Protein AF-A0A2E8Y519-F1 (afdb_monomer_lite)

Sequence (81 aa):
GIGVLCPPSNFRFPQPMRIHPTEPFFNFAPSQAGDWEIKPGEEYVSRYRFVVTDGKPDAELLERLWRDYAHPPRVEVHAAK

Foldseek 3Di:
DKDKAFAPPADPPVFDWDDDPPDRDIDGDNCVVDDDDDDVPDDHDGDIDMDDDPDDDDPVVNVVVNCCVRPPDDDDDDDDD

Structure (mmCIF, N/CA/C/O backbone):
data_AF-A0A2E8Y519-F1
#
_entry.id   AF-A0A2E8Y519-F1
#
loop_
_atom_site.group_PDB
_atom_site.id
_atom_site.type_symbol
_atom_site.label_atom_id
_atom_site.label_alt_id
_atom_site.label_comp_id
_atom_site.label_asym_id
_atom_site.label_entity_id
_atom_site.label_seq_id
_atom_site.pdbx_PDB_ins_code
_atom_site.Cartn_x
_atom_site.Cartn_y
_atom_site.Cartn_z
_atom_site.occupancy
_atom_site.B_iso_or_equiv
_atom_site.auth_seq_id
_atom_site.auth_comp_id
_atom_site.auth_asym_id
_atom_site.auth_atom_id
_atom_site.pdbx_PDB_model_num
ATOM 1 N N . GLY A 1 1 ? 9.124 -11.996 -6.401 1.00 92.69 1 GLY A N 1
ATOM 2 C CA . GLY A 1 1 ? 9.006 -10.541 -6.578 1.00 92.69 1 GLY A CA 1
ATOM 3 C C . GLY A 1 1 ? 8.347 -9.950 -5.353 1.00 92.69 1 GLY A C 1
ATOM 4 O O . GLY A 1 1 ? 8.072 -10.688 -4.413 1.00 92.69 1 GLY A O 1
ATOM 5 N N . ILE A 1 2 ? 8.092 -8.642 -5.349 1.00 94.00 2 ILE A N 1
ATOM 6 C CA . ILE A 1 2 ? 7.394 -7.960 -4.253 1.00 94.00 2 ILE A CA 1
ATOM 7 C C . ILE A 1 2 ? 6.175 -7.201 -4.780 1.00 94.00 2 ILE A C 1
ATOM 9 O O . ILE A 1 2 ? 6.270 -6.483 -5.773 1.00 94.00 2 ILE A O 1
ATOM 13 N N . GLY A 1 3 ? 5.036 -7.372 -4.113 1.00 95.19 3 GLY A N 1
ATOM 14 C CA . GLY A 1 3 ? 3.862 -6.513 -4.234 1.00 95.19 3 GLY A CA 1
ATOM 15 C C . GLY A 1 3 ? 3.574 -5.842 -2.894 1.00 95.19 3 GLY A C 1
ATOM 16 O O . GLY A 1 3 ? 3.670 -6.485 -1.847 1.00 95.19 3 GLY A O 1
ATOM 17 N N . VAL A 1 4 ? 3.232 -4.553 -2.921 1.00 95.94 4 VAL A N 1
ATOM 18 C CA . VAL A 1 4 ? 2.858 -3.786 -1.725 1.00 95.94 4 VAL A CA 1
ATOM 19 C C . VAL A 1 4 ? 1.432 -3.285 -1.906 1.00 95.94 4 VAL A C 1
ATOM 21 O O . VAL A 1 4 ? 1.157 -2.474 -2.785 1.00 95.94 4 VAL A O 1
ATOM 24 N N . LEU A 1 5 ? 0.512 -3.813 -1.105 1.00 96.75 5 LEU A N 1
ATOM 25 C CA . LEU A 1 5 ? -0.926 -3.646 -1.293 1.00 96.75 5 LEU A CA 1
ATOM 26 C C . LEU A 1 5 ? -1.487 -2.637 -0.282 1.00 96.75 5 LEU A C 1
ATOM 28 O O . LEU A 1 5 ? -1.324 -2.829 0.926 1.00 96.75 5 LEU A O 1
ATOM 32 N N . CYS A 1 6 ? -2.167 -1.593 -0.767 1.00 96.81 6 CYS A N 1
ATOM 33 C CA . CYS A 1 6 ? -2.847 -0.583 0.057 1.00 96.81 6 CYS A CA 1
ATOM 34 C C . CYS A 1 6 ? -4.364 -0.839 0.077 1.00 96.81 6 CYS A C 1
ATOM 36 O O . CYS A 1 6 ? -4.963 -0.898 -0.999 1.00 96.81 6 CYS A O 1
ATOM 38 N N . PRO A 1 7 ? -5.002 -1.010 1.249 1.00 96.25 7 PRO A N 1
ATOM 39 C CA . PRO A 1 7 ? -6.436 -1.260 1.338 1.00 96.25 7 PRO A CA 1
ATOM 40 C C . PRO A 1 7 ? -7.265 0.041 1.299 1.00 96.25 7 PRO A C 1
ATOM 42 O O . PRO A 1 7 ? -6.795 1.085 1.763 1.00 96.25 7 PRO A O 1
ATOM 45 N N . PRO A 1 8 ? -8.540 -0.022 0.868 1.00 96.62 8 PRO A N 1
ATOM 46 C CA . PRO A 1 8 ? -9.463 1.117 0.860 1.00 96.62 8 PRO A CA 1
ATOM 47 C C . PRO A 1 8 ? -9.781 1.694 2.243 1.00 96.62 8 PRO A C 1
ATOM 49 O O . PRO A 1 8 ? -10.254 2.819 2.342 1.00 96.62 8 PRO A O 1
ATOM 52 N N . SER A 1 9 ? -9.486 0.961 3.320 1.00 95.44 9 SER A N 1
ATOM 53 C CA . SER A 1 9 ? -9.627 1.448 4.695 1.00 95.44 9 SER A CA 1
ATOM 54 C C . SER A 1 9 ? -8.595 2.510 5.096 1.00 95.44 9 SER A C 1
ATOM 56 O O . SER A 1 9 ? -8.689 3.056 6.193 1.00 95.44 9 SER A O 1
ATOM 58 N N . ASN A 1 10 ? -7.557 2.748 4.287 1.00 96.19 10 ASN A N 1
ATOM 59 C CA . ASN A 1 10 ? -6.556 3.765 4.594 1.00 96.19 10 ASN A CA 1
ATOM 60 C C . ASN A 1 10 ? -7.084 5.176 4.319 1.00 96.19 10 ASN A C 1
ATOM 62 O O . ASN A 1 10 ? -7.813 5.424 3.360 1.00 96.19 10 ASN A O 1
ATOM 66 N N . PHE A 1 11 ? -6.628 6.127 5.133 1.00 96.06 11 PHE A N 1
ATOM 67 C CA . PHE A 1 11 ? -6.870 7.549 4.916 1.00 96.06 11 PHE A CA 1
ATOM 68 C C . PHE A 1 11 ? -6.450 7.977 3.499 1.00 96.06 11 PHE A C 1
ATOM 70 O O . PHE A 1 11 ? -5.320 7.715 3.086 1.00 96.06 11 PHE A O 1
ATOM 77 N N . ARG A 1 12 ? -7.347 8.657 2.771 1.00 95.06 12 ARG A N 1
ATOM 78 C CA . ARG A 1 12 ? -7.132 9.117 1.384 1.00 95.06 12 ARG A CA 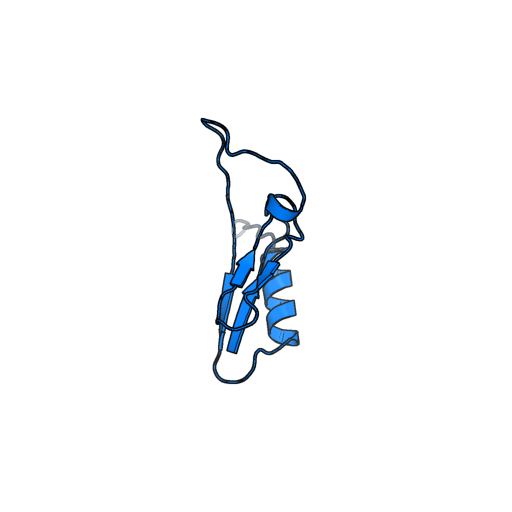1
ATOM 79 C C . ARG A 1 12 ? -6.763 7.998 0.406 1.00 95.06 12 ARG A C 1
ATOM 81 O O . ARG A 1 12 ? -5.904 8.182 -0.450 1.00 95.06 12 ARG A O 1
ATOM 88 N N . PHE A 1 13 ? -7.391 6.834 0.530 1.00 95.56 13 PHE A N 1
ATOM 89 C CA . PHE A 1 13 ? -7.319 5.833 -0.527 1.00 95.56 13 P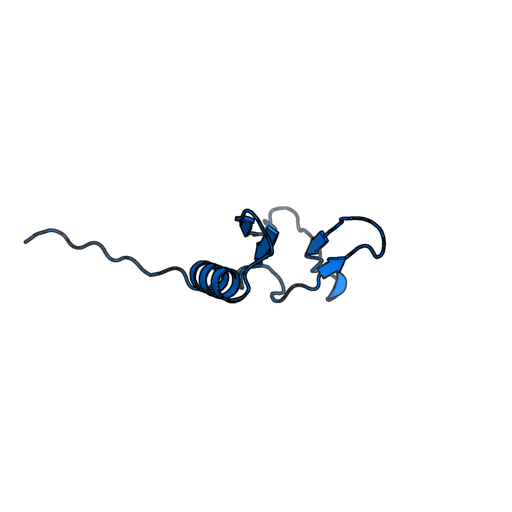HE A CA 1
ATOM 90 C C . PHE A 1 13 ? -8.022 6.327 -1.818 1.00 95.56 13 PHE A C 1
ATOM 92 O O . PHE A 1 13 ? -9.103 6.909 -1.713 1.00 95.56 13 PHE A O 1
ATOM 99 N N . PRO A 1 14 ? -7.474 6.057 -3.024 1.00 94.50 14 PRO A N 1
ATOM 100 C CA . PRO A 1 14 ? -6.141 5.508 -3.281 1.00 94.50 14 PRO A CA 1
ATOM 101 C C . PRO A 1 14 ? -5.044 6.525 -2.946 1.00 94.50 14 PRO A C 1
ATOM 103 O O . PRO A 1 14 ? -5.118 7.691 -3.328 1.00 94.50 14 PRO A O 1
ATOM 106 N N . GLN A 1 15 ? -4.009 6.071 -2.238 1.00 96.25 15 GLN A N 1
ATOM 107 C CA . GLN A 1 15 ? -2.921 6.949 -1.814 1.00 96.25 15 GLN A CA 1
ATOM 108 C C . GLN A 1 15 ? -1.886 7.090 -2.937 1.00 96.25 15 GLN A C 1
ATOM 110 O O . GLN A 1 15 ? -1.480 6.073 -3.509 1.00 96.25 15 GLN A O 1
ATOM 115 N N . PRO A 1 16 ? -1.399 8.308 -3.234 1.00 95.69 16 PRO A N 1
ATOM 116 C CA . PRO A 1 16 ? -0.289 8.478 -4.160 1.00 95.69 16 PRO A CA 1
ATOM 117 C C . PRO A 1 16 ? 0.970 7.810 -3.597 1.00 95.69 16 PRO A C 1
ATOM 119 O O . PRO A 1 16 ? 1.117 7.629 -2.386 1.00 95.69 16 PRO A O 1
ATOM 122 N N . MET A 1 17 ? 1.881 7.423 -4.483 1.00 95.06 17 MET A N 1
ATOM 123 C CA . MET A 1 17 ? 3.127 6.751 -4.122 1.00 95.06 17 MET A CA 1
ATOM 124 C C . MET A 1 17 ? 4.293 7.697 -4.369 1.00 95.06 17 MET A C 1
ATOM 126 O O . MET A 1 17 ? 4.340 8.381 -5.391 1.00 95.06 17 MET A O 1
ATOM 130 N N . ARG A 1 18 ? 5.277 7.686 -3.474 1.00 94.44 18 ARG A N 1
ATOM 131 C CA . ARG A 1 18 ? 6.578 8.301 -3.724 1.00 94.44 18 ARG A CA 1
ATOM 132 C C . ARG A 1 18 ? 7.568 7.189 -4.053 1.00 94.44 18 ARG A C 1
ATOM 134 O O . ARG A 1 18 ? 7.829 6.306 -3.239 1.00 94.44 18 ARG A O 1
ATOM 141 N N . ILE A 1 19 ? 8.085 7.251 -5.273 1.00 92.62 19 ILE A N 1
ATOM 142 C CA . ILE A 1 19 ? 9.085 6.334 -5.815 1.00 92.62 19 ILE A CA 1
ATOM 143 C C . ILE A 1 19 ? 10.355 7.144 -6.056 1.00 92.62 19 ILE A C 1
ATOM 145 O O . ILE A 1 19 ? 10.287 8.253 -6.591 1.00 92.62 19 ILE A O 1
ATOM 149 N N . HIS A 1 20 ? 11.502 6.614 -5.638 1.00 91.06 20 HIS A N 1
ATOM 150 C CA . HIS A 1 20 ? 12.785 7.241 -5.942 1.00 91.06 20 HIS A CA 1
ATOM 151 C C . HIS A 1 20 ? 13.256 6.829 -7.347 1.00 91.06 20 HIS A C 1
ATOM 153 O O . HIS A 1 20 ? 13.152 5.652 -7.689 1.00 91.06 20 HIS A O 1
ATOM 159 N N . PRO A 1 21 ? 13.781 7.752 -8.176 1.00 90.06 21 PRO A N 1
ATOM 160 C CA . PRO A 1 21 ? 14.156 7.436 -9.556 1.00 90.06 21 PRO A CA 1
ATOM 161 C C . PRO A 1 21 ? 15.338 6.463 -9.672 1.00 90.06 21 PRO A C 1
ATOM 163 O O . PRO A 1 21 ? 15.450 5.765 -10.675 1.00 90.06 21 PRO A O 1
ATOM 166 N N . THR A 1 22 ? 16.228 6.424 -8.676 1.00 92.69 22 THR A N 1
ATOM 167 C CA . THR A 1 22 ? 17.502 5.681 -8.753 1.00 92.69 22 THR A CA 1
ATOM 168 C C . THR A 1 22 ? 17.758 4.733 -7.584 1.00 92.69 22 THR A C 1
ATOM 170 O O . THR A 1 22 ? 18.735 3.993 -7.615 1.00 92.69 22 THR A O 1
ATOM 173 N N . GLU A 1 23 ? 16.911 4.739 -6.554 1.00 91.88 23 GLU A N 1
ATOM 174 C CA . GLU A 1 23 ? 17.096 3.913 -5.354 1.00 91.88 23 GLU A CA 1
ATOM 175 C C . GLU A 1 23 ? 15.872 3.019 -5.155 1.00 91.88 23 GLU A C 1
ATOM 177 O O . GLU A 1 23 ? 14.764 3.425 -5.520 1.00 91.88 23 GLU A O 1
ATOM 182 N N . PRO A 1 24 ? 16.031 1.818 -4.570 1.00 85.75 24 PRO A N 1
ATOM 183 C CA . PRO A 1 24 ? 14.926 0.902 -4.308 1.00 85.75 24 PRO A CA 1
ATOM 184 C C . PRO A 1 24 ? 14.097 1.388 -3.108 1.00 85.75 24 PRO A C 1
ATOM 186 O O . PRO A 1 24 ? 14.096 0.787 -2.036 1.00 85.75 24 PRO A O 1
ATOM 189 N N . PHE A 1 25 ? 13.400 2.505 -3.294 1.00 89.31 25 PHE A N 1
ATOM 190 C CA . PHE A 1 25 ? 12.596 3.172 -2.282 1.00 89.31 25 PHE A CA 1
ATOM 191 C C . PHE A 1 25 ? 11.151 3.314 -2.759 1.00 89.31 25 PHE A C 1
ATOM 193 O O . PHE A 1 25 ? 10.873 3.810 -3.854 1.00 89.31 25 PHE A O 1
ATOM 200 N N . PHE A 1 26 ? 10.232 2.900 -1.892 1.00 91.38 26 PHE A N 1
ATOM 201 C CA . PHE A 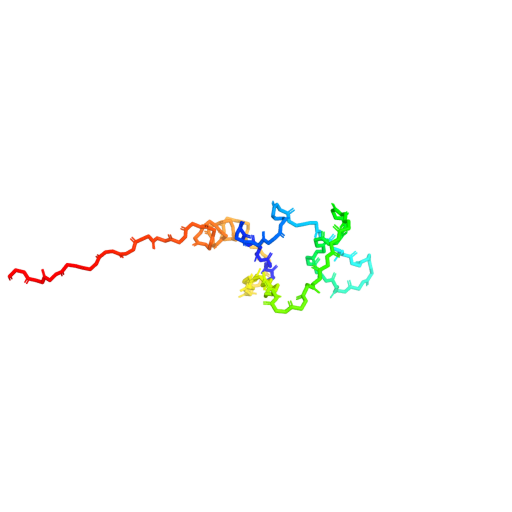1 26 ? 8.796 2.944 -2.114 1.00 91.38 26 PHE A CA 1
ATOM 202 C C . PHE A 1 26 ? 8.091 3.352 -0.822 1.00 91.38 26 PHE A C 1
ATOM 204 O O . PHE A 1 26 ? 8.317 2.744 0.225 1.00 91.38 26 PHE A O 1
ATOM 211 N N . ASN A 1 27 ? 7.181 4.324 -0.899 1.00 93.19 27 ASN A N 1
ATOM 212 C CA . ASN A 1 27 ? 6.228 4.589 0.174 1.00 93.19 27 ASN A CA 1
ATOM 213 C C . ASN A 1 27 ? 4.876 5.075 -0.364 1.00 93.19 27 ASN A C 1
ATOM 215 O O . ASN A 1 27 ? 4.812 5.791 -1.365 1.00 93.19 27 ASN A O 1
ATOM 219 N N . PHE A 1 28 ? 3.797 4.770 0.360 1.00 95.75 28 PHE A N 1
ATOM 220 C CA . PHE A 1 28 ? 2.529 5.490 0.211 1.00 95.75 28 PHE A CA 1
ATOM 221 C C . PHE A 1 28 ? 2.656 6.882 0.842 1.00 95.75 28 PHE A C 1
ATOM 223 O O . PHE A 1 28 ? 3.233 7.030 1.921 1.00 95.75 28 PHE A O 1
ATOM 230 N N . ALA A 1 29 ? 2.168 7.910 0.154 1.00 95.44 29 ALA A N 1
ATOM 231 C CA . ALA A 1 29 ? 2.450 9.315 0.437 1.00 95.44 29 ALA A CA 1
ATOM 232 C C . ALA A 1 29 ? 1.169 10.177 0.492 1.00 95.44 29 ALA A C 1
ATOM 234 O O . ALA A 1 29 ? 1.067 11.149 -0.254 1.00 95.44 29 ALA A O 1
ATOM 235 N N . PRO A 1 30 ? 0.194 9.892 1.380 1.00 95.62 30 PRO A N 1
ATOM 236 C CA . PRO A 1 30 ? -1.096 10.602 1.422 1.00 95.62 30 PRO A CA 1
ATOM 237 C C . PRO A 1 30 ? -0.985 12.127 1.601 1.00 95.62 30 PRO A C 1
ATOM 239 O O . PRO A 1 30 ? -1.918 12.853 1.252 1.00 95.62 30 PRO A O 1
ATOM 242 N N . SER A 1 31 ? 0.157 12.625 2.087 1.00 95.25 31 SER A N 1
ATOM 243 C CA . SE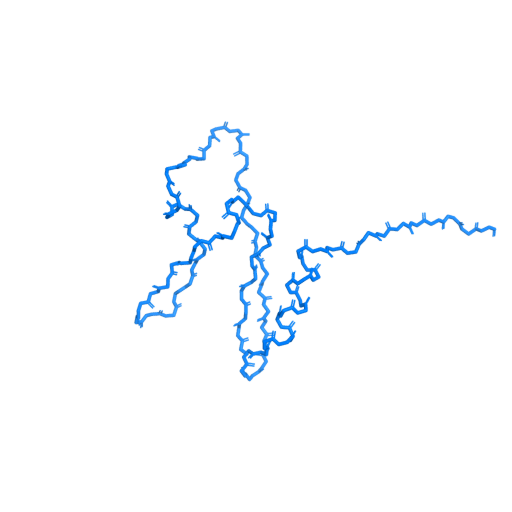R A 1 31 ? 0.481 14.056 2.168 1.00 95.25 31 SER A CA 1
ATOM 244 C C . SER A 1 31 ? 0.541 14.759 0.813 1.00 95.25 31 SER A C 1
ATOM 246 O O . SER A 1 31 ? 0.304 15.956 0.743 1.00 95.25 31 SER A O 1
ATOM 248 N N . GLN A 1 32 ? 0.837 14.044 -0.275 1.00 95.75 32 GLN A N 1
ATOM 249 C CA . GLN A 1 32 ? 0.865 14.642 -1.616 1.00 95.75 32 GLN A CA 1
ATOM 250 C C . GLN A 1 32 ? -0.533 15.033 -2.115 1.00 95.75 32 GLN A C 1
ATOM 252 O O . GLN A 1 32 ? -0.648 15.840 -3.029 1.00 95.75 32 GLN A O 1
ATOM 257 N N . ALA A 1 33 ? -1.591 14.491 -1.505 1.00 95.12 33 ALA A N 1
ATOM 258 C CA . ALA A 1 33 ? -2.975 14.840 -1.816 1.00 95.12 33 ALA A CA 1
ATOM 259 C C . ALA A 1 33 ? -3.470 16.102 -1.075 1.00 95.12 33 ALA A C 1
ATOM 261 O O . ALA A 1 33 ? -4.659 16.409 -1.124 1.00 95.12 33 ALA A O 1
ATOM 262 N N . GLY A 1 34 ? -2.581 16.821 -0.380 1.00 96.19 34 GLY A N 1
ATOM 263 C CA . GLY A 1 34 ? -2.864 18.099 0.276 1.00 96.19 34 GLY A CA 1
ATOM 264 C C . GLY A 1 34 ? -2.583 18.089 1.774 1.00 96.19 34 GLY A C 1
ATOM 265 O O . GLY A 1 34 ? -2.200 17.066 2.350 1.00 96.19 34 GLY A O 1
ATOM 266 N N . ASP A 1 35 ? -2.825 19.227 2.412 1.00 96.88 35 ASP A N 1
ATOM 267 C CA . ASP A 1 35 ? -2.540 19.427 3.831 1.00 96.88 35 ASP A CA 1
ATOM 268 C C . ASP A 1 35 ? -3.329 18.453 4.711 1.00 96.88 35 ASP A C 1
ATOM 270 O O . ASP A 1 35 ? -4.482 18.110 4.432 1.00 96.88 35 ASP A O 1
ATOM 274 N N . TRP A 1 36 ? -2.676 17.961 5.757 1.00 95.94 36 TRP A N 1
ATOM 275 C CA . TRP A 1 36 ? -3.267 17.145 6.812 1.00 95.94 36 TRP A CA 1
ATOM 276 C C . TRP A 1 36 ? -2.347 17.176 8.035 1.00 95.94 36 TRP A C 1
ATOM 278 O O . TRP A 1 36 ? -1.190 17.588 7.947 1.00 95.94 36 TRP A O 1
ATOM 288 N N . GLU A 1 37 ? -2.860 16.721 9.169 1.00 96.06 37 GLU A N 1
ATOM 289 C CA . GLU A 1 37 ? -2.142 16.694 10.439 1.00 96.06 37 GLU A CA 1
ATOM 290 C C . GLU A 1 37 ? -2.415 15.387 11.190 1.00 96.06 37 GLU A C 1
ATOM 292 O O . GLU A 1 37 ? -3.425 14.718 10.959 1.00 96.06 37 GLU A O 1
ATOM 297 N N . ILE A 1 38 ? -1.514 15.041 12.109 1.00 95.88 38 ILE A N 1
ATOM 298 C CA . ILE A 1 38 ? -1.743 14.017 13.130 1.00 95.88 38 ILE A CA 1
ATOM 299 C C . ILE A 1 38 ? -2.097 14.766 14.410 1.00 95.88 38 ILE A C 1
ATOM 301 O O . ILE A 1 38 ? -1.247 15.445 14.988 1.00 95.88 38 ILE A O 1
ATOM 305 N N . LYS A 1 39 ? -3.357 14.674 14.833 1.00 96.44 39 LYS A N 1
ATOM 306 C CA . LYS A 1 39 ? -3.860 15.416 15.991 1.00 96.44 39 LYS A CA 1
ATOM 307 C C . LYS A 1 39 ? -3.543 14.696 17.303 1.00 96.44 39 LYS A C 1
ATOM 309 O O . LYS A 1 39 ? -3.561 13.464 17.342 1.00 96.44 39 LYS A O 1
ATOM 314 N N . PRO A 1 40 ? -3.315 15.431 18.407 1.00 97.69 40 PRO A N 1
ATOM 315 C CA . PRO A 1 40 ? -3.207 14.823 19.728 1.00 97.69 40 PRO A CA 1
ATOM 316 C C . PRO A 1 40 ? -4.449 13.984 20.060 1.00 97.69 40 PRO A C 1
ATOM 318 O O . PRO A 1 40 ? -5.569 14.483 20.011 1.00 97.69 40 PRO A O 1
ATOM 321 N N . GLY A 1 41 ? -4.246 12.713 20.410 1.00 97.25 41 GLY A N 1
ATOM 322 C CA . GLY A 1 41 ? -5.326 11.792 20.783 1.00 97.25 41 GLY A CA 1
ATOM 323 C C . GLY A 1 41 ? -6.069 11.131 19.616 1.00 97.25 41 GLY A C 1
ATOM 324 O O . GLY A 1 41 ? -6.895 10.260 19.873 1.00 97.25 41 GLY A O 1
ATOM 325 N N . GLU A 1 42 ? -5.770 11.479 18.360 1.00 96.81 42 GLU A N 1
ATOM 326 C CA . GLU A 1 42 ? -6.324 10.795 17.186 1.00 96.81 42 GLU A CA 1
ATOM 327 C C . GLU A 1 42 ? -5.303 9.814 16.592 1.00 96.81 42 GLU A C 1
ATOM 329 O O . GLU A 1 42 ? -4.160 10.170 16.297 1.00 96.81 42 GLU A O 1
ATOM 334 N N . GLU A 1 43 ? -5.715 8.562 16.389 1.00 96.31 43 GLU A N 1
ATOM 335 C CA . GLU A 1 43 ? -4.860 7.549 15.773 1.00 96.31 43 GLU A CA 1
ATOM 336 C C . GLU A 1 43 ? -4.826 7.701 14.250 1.00 96.31 43 GLU A C 1
ATOM 338 O O . GLU A 1 43 ? -5.834 7.553 13.556 1.00 96.31 43 GLU A O 1
ATOM 343 N N . TYR A 1 44 ? -3.628 7.899 13.705 1.00 95.00 44 TYR A N 1
ATOM 344 C CA . TYR A 1 44 ? -3.382 7.712 12.282 1.00 95.00 44 TYR A CA 1
ATOM 345 C C . TYR A 1 44 ? -2.936 6.271 12.014 1.00 95.00 44 TYR A C 1
ATOM 347 O O . TYR A 1 44 ? -1.818 5.880 12.353 1.00 95.00 44 TYR A O 1
ATOM 355 N N . VAL A 1 45 ? -3.797 5.478 11.369 1.00 95.75 45 VAL A N 1
ATOM 356 C CA . VAL A 1 45 ? -3.494 4.079 11.035 1.00 95.75 45 VAL A CA 1
ATOM 357 C C . VAL A 1 45 ? -3.210 3.922 9.542 1.00 95.75 45 VAL A C 1
ATOM 359 O O . VAL A 1 45 ? -4.109 4.032 8.708 1.00 95.75 45 VAL A O 1
ATOM 362 N N . SER A 1 46 ? -1.959 3.595 9.216 1.00 94.50 46 SER A N 1
ATOM 363 C CA . SER A 1 46 ? -1.515 3.248 7.862 1.00 94.50 46 SER A CA 1
ATOM 364 C C . SER A 1 46 ? -1.344 1.736 7.737 1.00 94.50 46 SER A C 1
ATOM 366 O O . SER A 1 46 ? -0.515 1.145 8.428 1.00 94.50 46 SER A O 1
ATOM 368 N N . ARG A 1 47 ? -2.136 1.093 6.873 1.00 95.88 47 ARG A N 1
ATOM 369 C CA . ARG A 1 47 ? -2.121 -0.365 6.679 1.00 95.88 47 ARG A CA 1
ATOM 370 C C . ARG A 1 47 ? -1.533 -0.730 5.322 1.00 95.88 47 ARG A C 1
ATOM 372 O O . ARG A 1 47 ? -1.832 -0.084 4.322 1.00 95.88 47 ARG A O 1
ATOM 379 N N . TYR A 1 48 ? -0.732 -1.785 5.273 1.00 94.88 48 TYR A N 1
ATOM 380 C CA . TYR A 1 48 ? -0.174 -2.323 4.035 1.00 94.88 48 TYR A CA 1
ATOM 381 C C . TYR A 1 48 ? 0.040 -3.830 4.166 1.00 94.88 48 TYR A C 1
ATOM 383 O O . TYR A 1 48 ? 0.297 -4.340 5.256 1.00 94.88 48 TYR A O 1
ATOM 391 N N . ARG A 1 49 ? -0.050 -4.548 3.043 1.00 96.19 49 ARG A N 1
ATOM 392 C CA . ARG A 1 49 ? 0.281 -5.975 2.962 1.00 96.19 49 ARG A CA 1
ATOM 393 C C . ARG A 1 49 ? 1.411 -6.181 1.964 1.00 96.19 49 ARG A C 1
ATOM 395 O O . ARG A 1 49 ? 1.275 -5.827 0.796 1.00 96.19 49 ARG A O 1
ATOM 402 N N . PHE A 1 50 ? 2.502 -6.781 2.429 1.00 96.44 50 PHE A N 1
ATOM 403 C CA . PHE A 1 50 ? 3.568 -7.267 1.563 1.00 96.44 50 PHE A CA 1
ATOM 404 C C . PHE A 1 50 ? 3.230 -8.665 1.056 1.00 96.44 50 PHE A C 1
ATOM 406 O O . PHE A 1 50 ? 2.865 -9.545 1.834 1.00 96.44 50 PHE A O 1
ATOM 413 N N . VAL A 1 51 ? 3.381 -8.868 -0.247 1.00 97.31 51 VAL A N 1
ATOM 414 C CA . VAL A 1 51 ? 3.327 -10.180 -0.889 1.00 97.31 51 VAL A CA 1
ATOM 415 C C . VAL A 1 51 ? 4.698 -10.429 -1.496 1.00 97.31 51 VAL 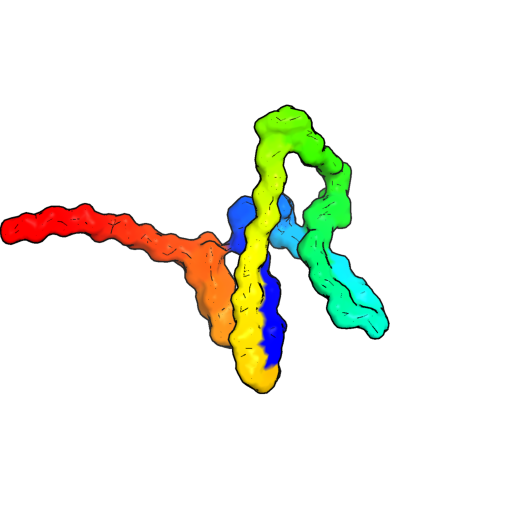A C 1
ATOM 417 O O . VAL A 1 51 ? 5.101 -9.729 -2.425 1.00 97.31 51 VAL A O 1
ATOM 420 N N . VAL A 1 52 ? 5.425 -11.394 -0.936 1.00 96.62 52 VAL A N 1
ATOM 421 C CA . VAL A 1 52 ? 6.785 -11.741 -1.357 1.00 96.62 52 VAL A CA 1
ATOM 422 C C . VAL A 1 52 ? 6.766 -13.147 -1.934 1.00 96.62 52 VAL A C 1
ATOM 424 O O . VAL A 1 52 ? 6.340 -14.092 -1.277 1.00 96.62 52 VAL A O 1
ATOM 427 N N . THR A 1 53 ? 7.212 -13.270 -3.177 1.00 96.06 53 THR A N 1
ATOM 428 C CA . THR A 1 53 ? 7.289 -14.538 -3.911 1.00 96.06 53 THR A CA 1
ATOM 429 C C . THR A 1 53 ? 8.691 -14.739 -4.464 1.00 96.06 53 THR A C 1
ATOM 431 O O . THR A 1 53 ? 9.472 -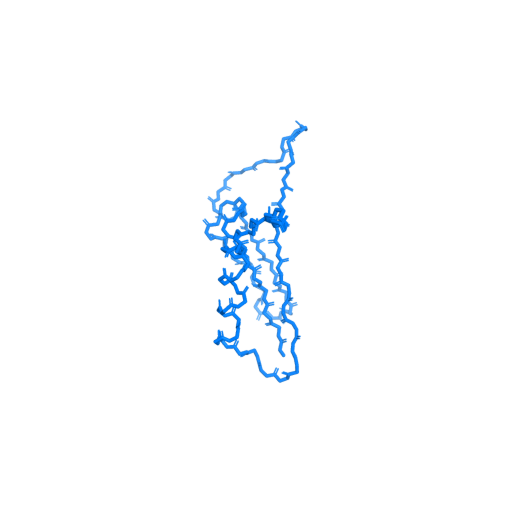13.788 -4.537 1.00 96.06 53 THR A O 1
ATOM 434 N N . ASP A 1 54 ? 9.009 -15.944 -4.922 1.00 96.94 54 ASP A N 1
ATOM 435 C CA . ASP A 1 54 ? 10.121 -16.114 -5.858 1.00 96.94 54 ASP A CA 1
ATOM 436 C C . ASP A 1 54 ? 9.704 -15.636 -7.270 1.00 96.94 54 ASP A C 1
ATOM 438 O O . ASP A 1 54 ? 8.515 -15.588 -7.594 1.00 96.94 54 ASP A O 1
ATOM 442 N N . GLY A 1 55 ? 10.654 -15.210 -8.103 1.00 94.69 55 GLY A N 1
ATOM 443 C CA . GLY A 1 55 ? 10.404 -14.791 -9.490 1.00 94.69 55 GLY A CA 1
ATOM 444 C C . GLY A 1 55 ? 9.824 -13.377 -9.672 1.00 94.69 55 GLY A C 1
ATOM 445 O O . GLY A 1 55 ? 10.020 -12.482 -8.849 1.00 94.69 55 GLY A O 1
ATOM 446 N N . LYS A 1 56 ? 9.135 -13.122 -10.791 1.00 95.94 56 LYS A N 1
ATOM 447 C CA . LYS A 1 56 ? 8.497 -11.817 -11.063 1.00 95.94 56 LYS A CA 1
ATOM 448 C C . LYS A 1 56 ? 7.177 -11.683 -10.282 1.00 95.94 56 LYS A C 1
ATOM 450 O O . LYS A 1 56 ? 6.541 -12.700 -10.022 1.00 95.94 56 LYS A O 1
ATOM 455 N N . PRO A 1 57 ? 6.756 -10.465 -9.886 1.00 95.06 57 PRO A N 1
ATOM 456 C CA . PRO A 1 57 ? 5.411 -10.256 -9.352 1.00 95.06 57 PRO A CA 1
ATOM 457 C C . PRO A 1 57 ? 4.342 -10.716 -10.354 1.00 95.06 57 PRO A C 1
ATOM 459 O O . PRO A 1 57 ? 4.416 -10.371 -11.533 1.00 95.06 57 PRO A O 1
ATOM 462 N N . ASP A 1 58 ? 3.367 -11.485 -9.876 1.00 97.06 58 ASP A N 1
ATOM 463 C CA . ASP A 1 58 ? 2.237 -11.988 -10.662 1.00 97.06 58 ASP A CA 1
ATOM 464 C C . ASP A 1 58 ? 1.025 -11.070 -10.455 1.00 97.06 58 ASP A C 1
ATOM 466 O O . ASP A 1 58 ? 0.519 -10.936 -9.340 1.00 97.06 58 ASP A O 1
ATOM 470 N N . ALA A 1 59 ? 0.578 -10.412 -11.526 1.00 96.81 59 ALA A N 1
ATOM 471 C CA . ALA A 1 59 ? -0.498 -9.429 -11.463 1.00 96.81 59 ALA A CA 1
ATOM 472 C C . ALA A 1 59 ? -1.855 -10.042 -11.075 1.00 96.81 59 ALA A C 1
ATOM 474 O O . ALA A 1 59 ? -2.594 -9.423 -10.312 1.00 96.81 59 ALA A O 1
ATOM 475 N N . GLU A 1 60 ? -2.178 -11.247 -11.552 1.00 97.94 60 GLU A N 1
ATOM 476 C CA . GLU A 1 60 ? -3.456 -11.904 -11.254 1.00 97.94 60 GLU A CA 1
ATOM 477 C C . GLU A 1 60 ? -3.504 -12.339 -9.787 1.00 97.94 60 GLU A C 1
ATOM 479 O O . GLU A 1 60 ? -4.487 -12.095 -9.079 1.00 97.94 60 GLU A O 1
ATOM 484 N N . LEU A 1 61 ? -2.397 -12.904 -9.294 1.00 97.12 61 LEU A N 1
ATOM 485 C CA . LEU A 1 61 ? -2.241 -13.238 -7.883 1.00 97.12 61 LEU A CA 1
ATOM 486 C C . LEU A 1 61 ? -2.365 -11.996 -6.992 1.00 97.12 61 LEU A C 1
ATOM 488 O O . LEU A 1 61 ? -3.078 -12.028 -5.986 1.00 97.12 61 LEU A O 1
ATOM 492 N N . LEU A 1 62 ? -1.662 -10.913 -7.334 1.00 98.00 62 LEU A N 1
ATOM 493 C CA . LEU A 1 62 ? -1.663 -9.685 -6.541 1.00 98.00 62 LEU A CA 1
ATOM 494 C C . LEU A 1 62 ? -3.038 -9.015 -6.520 1.00 98.00 62 LEU A C 1
ATOM 496 O O . LEU A 1 62 ? -3.465 -8.580 -5.452 1.00 98.00 62 LEU A O 1
ATOM 500 N N . GLU A 1 63 ? -3.750 -8.988 -7.646 1.00 97.56 63 GLU A N 1
ATOM 501 C CA . GLU A 1 63 ? -5.113 -8.457 -7.723 1.00 97.56 63 GLU A CA 1
ATOM 502 C C . GLU A 1 63 ? -6.075 -9.271 -6.853 1.00 97.56 63 GLU A C 1
ATOM 504 O O . GLU A 1 63 ? -6.836 -8.702 -6.069 1.00 97.56 63 GLU A O 1
ATOM 509 N N . ARG A 1 64 ? -6.007 -10.609 -6.914 1.00 97.75 64 ARG A N 1
ATOM 510 C CA . ARG A 1 64 ? -6.815 -11.477 -6.044 1.00 97.75 64 ARG A CA 1
ATOM 511 C C . ARG A 1 64 ? -6.542 -11.189 -4.566 1.00 97.75 64 ARG A C 1
ATOM 513 O O . ARG A 1 64 ? -7.471 -10.938 -3.805 1.00 97.75 64 ARG A O 1
ATOM 520 N N . LEU A 1 65 ? -5.268 -11.171 -4.168 1.00 97.38 65 LEU A N 1
ATOM 521 C CA . LEU A 1 65 ? -4.864 -10.915 -2.781 1.00 97.38 65 LEU A CA 1
ATOM 522 C C . LEU A 1 65 ? -5.225 -9.502 -2.307 1.00 97.38 65 LEU A C 1
ATOM 524 O O . LEU A 1 65 ? -5.487 -9.311 -1.116 1.00 97.38 65 LEU A O 1
ATOM 528 N N . TRP A 1 66 ? -5.220 -8.518 -3.209 1.00 97.50 66 TRP A N 1
ATOM 529 C CA . TRP A 1 66 ? -5.675 -7.163 -2.917 1.00 97.50 66 TRP A CA 1
ATOM 530 C C . TRP A 1 66 ? -7.186 -7.126 -2.691 1.00 97.50 66 TRP A C 1
ATOM 532 O O . TRP A 1 66 ? -7.613 -6.563 -1.686 1.00 97.50 66 TRP A O 1
ATOM 542 N N . ARG A 1 67 ? -7.986 -7.783 -3.540 1.00 96.94 67 ARG A N 1
ATOM 543 C CA . ARG A 1 67 ? -9.446 -7.879 -3.363 1.00 96.94 67 ARG A CA 1
ATOM 544 C C . ARG A 1 67 ? -9.823 -8.552 -2.053 1.00 96.94 67 ARG A C 1
ATOM 546 O O . ARG A 1 67 ? -10.644 -8.004 -1.328 1.00 96.94 67 ARG A O 1
ATOM 553 N N . ASP A 1 68 ? -9.174 -9.662 -1.707 1.00 95.56 68 ASP A N 1
ATOM 554 C CA . ASP A 1 68 ? -9.396 -10.347 -0.427 1.00 95.56 68 ASP A CA 1
ATOM 555 C C . ASP A 1 68 ? -9.062 -9.440 0.766 1.00 95.56 68 ASP A C 1
ATOM 557 O O . ASP A 1 68 ? -9.679 -9.519 1.827 1.00 95.56 68 ASP A O 1
ATOM 561 N N . TYR A 1 69 ? -8.056 -8.573 0.612 1.00 95.19 69 TYR A N 1
ATOM 562 C CA . TYR A 1 69 ? -7.680 -7.625 1.654 1.00 95.19 69 TYR A CA 1
ATOM 563 C C . TYR A 1 69 ? -8.640 -6.436 1.751 1.00 95.19 69 TYR A C 1
ATOM 565 O O . TYR A 1 69 ? -8.957 -5.989 2.852 1.00 95.19 69 TYR A O 1
ATOM 573 N N . ALA A 1 70 ? -9.086 -5.921 0.606 1.00 95.75 70 ALA A N 1
ATOM 574 C CA . ALA A 1 70 ? -10.005 -4.797 0.496 1.00 95.75 70 ALA A CA 1
ATOM 575 C C . ALA A 1 70 ? -11.437 -5.169 0.899 1.00 95.75 70 ALA A C 1
ATOM 577 O O . ALA A 1 70 ? -12.171 -4.335 1.430 1.00 95.75 70 ALA A O 1
ATOM 578 N N . HIS A 1 71 ? -11.811 -6.425 0.667 1.00 94.62 71 HIS A N 1
ATOM 579 C CA . HIS A 1 71 ? -13.147 -6.966 0.867 1.00 94.62 71 HIS A CA 1
ATOM 580 C C . HIS A 1 71 ? -13.062 -8.312 1.603 1.00 94.62 71 HIS A C 1
ATOM 582 O O . HIS A 1 71 ? -13.358 -9.356 1.016 1.00 94.62 71 HIS A O 1
ATOM 588 N N . PRO A 1 72 ? -12.637 -8.318 2.882 1.00 90.69 72 PRO A N 1
ATOM 589 C CA . PRO A 1 72 ? -12.517 -9.556 3.638 1.00 90.69 72 PRO A CA 1
ATOM 590 C C . PRO A 1 72 ? -13.884 -10.248 3.760 1.00 90.69 72 PRO A C 1
ATOM 592 O O . PRO A 1 72 ? -14.901 -9.571 3.951 1.00 90.69 72 PRO A O 1
ATOM 595 N N . PRO A 1 73 ? -13.936 -11.589 3.676 1.00 88.50 73 PRO A N 1
ATOM 596 C CA . PRO A 1 73 ? -15.188 -12.321 3.796 1.00 88.50 73 PRO A CA 1
ATOM 597 C C . PRO A 1 73 ? -15.807 -12.116 5.182 1.00 88.50 73 PRO A C 1
ATOM 599 O O . PRO A 1 73 ? -15.122 -12.162 6.207 1.00 88.50 73 PRO A O 1
ATOM 602 N N . ARG A 1 74 ? -17.129 -11.932 5.220 1.00 90.31 74 ARG A N 1
ATOM 603 C CA . ARG A 1 74 ? -17.906 -11.955 6.463 1.00 90.31 74 ARG A CA 1
ATOM 604 C C . ARG A 1 74 ? -18.130 -13.408 6.870 1.00 90.31 74 ARG A C 1
ATOM 606 O O . ARG A 1 74 ? -18.673 -14.186 6.091 1.00 90.31 74 ARG A O 1
ATOM 613 N N . VAL A 1 75 ? -17.725 -13.759 8.087 1.00 91.75 75 VAL A N 1
ATOM 614 C CA . VAL A 1 75 ? -17.918 -15.098 8.657 1.00 91.75 75 VAL A CA 1
ATOM 615 C C . VAL A 1 75 ? -19.004 -15.026 9.725 1.00 91.75 75 VAL A C 1
ATOM 617 O O . VAL A 1 75 ? -18.905 -14.227 10.654 1.00 91.75 75 VAL A O 1
ATOM 620 N N . GLU A 1 76 ? -20.025 -15.869 9.597 1.00 94.25 76 GLU A N 1
ATOM 621 C CA . GLU A 1 76 ? -21.064 -16.065 10.610 1.00 94.25 76 GLU A CA 1
ATOM 622 C C . GLU A 1 76 ? -20.975 -17.498 11.135 1.00 94.25 76 GLU A C 1
ATOM 624 O O . GLU A 1 76 ? -20.937 -18.453 10.360 1.00 94.25 76 GLU A O 1
ATOM 629 N N . VAL A 1 77 ? -20.889 -17.649 12.458 1.00 93.25 77 VAL A N 1
ATOM 630 C CA . VAL A 1 77 ? -20.803 -18.955 13.122 1.00 93.25 77 VAL A CA 1
ATOM 631 C C . VAL A 1 77 ? -22.144 -19.241 13.782 1.00 93.25 77 VAL A C 1
ATOM 633 O O . VAL A 1 77 ? -22.617 -18.451 14.598 1.00 93.25 77 VAL A O 1
ATOM 636 N N . HIS A 1 78 ? -22.744 -20.382 13.452 1.00 93.06 78 HIS A N 1
ATOM 637 C CA . HIS A 1 78 ? -23.987 -20.848 14.061 1.00 93.06 78 HIS A CA 1
ATOM 638 C C . HIS A 1 78 ? -23.717 -22.069 14.940 1.00 93.06 78 HIS A C 1
ATOM 640 O O . HIS A 1 78 ? -22.874 -22.904 14.610 1.00 93.06 78 HIS A O 1
ATOM 646 N N . ALA A 1 79 ? -24.441 -22.177 16.056 1.00 89.38 79 ALA A N 1
ATOM 647 C CA . ALA A 1 79 ? -24.392 -23.369 16.893 1.00 89.38 79 ALA A CA 1
ATOM 648 C C . ALA A 1 79 ? -24.879 -24.592 16.102 1.00 89.38 79 ALA A C 1
ATOM 650 O O . ALA A 1 79 ? -25.834 -24.498 15.324 1.00 89.38 79 ALA A O 1
ATOM 651 N N . ALA A 1 80 ? -24.223 -25.735 16.313 1.00 79.50 80 ALA A N 1
ATOM 652 C CA . ALA A 1 80 ? -24.730 -27.008 15.823 1.00 79.50 80 ALA A CA 1
ATOM 653 C C . ALA A 1 80 ? -26.106 -27.273 16.453 1.00 79.50 80 ALA A C 1
ATOM 655 O O . ALA A 1 80 ? -26.301 -27.009 17.642 1.00 79.50 80 ALA A O 1
ATOM 656 N N . LYS A 1 81 ? -27.051 -27.735 15.631 1.00 69.38 81 LYS A N 1
ATOM 657 C CA . LYS A 1 81 ? -28.363 -28.192 16.100 1.00 69.38 81 LYS A CA 1
ATOM 658 C C . LYS A 1 81 ? -28.241 -29.473 16.910 1.00 69.38 81 LYS A C 1
ATOM 660 O O . LYS A 1 81 ? -27.390 -30.310 16.535 1.00 69.38 81 LYS A O 1
#

Secondary structure (DSSP, 8-state):
-EEEE--TTSTTSSPPEEE-SSSS-EEE-GGGGS-----TT-------EEEE-SSSPPHHHHHHHHHHHHSPPP-------

Radius of gyration: 16.84 Å; chains: 1; bounding box: 46×48×32 Å

pLDDT: mean 94.46, std 4.06, range [69.38, 98.0]